Protein AF-A0A399FA58-F1 (afdb_monomer_lite)

Radius of gyration: 13.39 Å; chains: 1; bounding box: 32×19×40 Å

InterPro domains:
  IPR011990 Tetratricopeptide-like helical domain superfamily [G3DSA:1.25.40.10] (1-65)
  IPR011990 Tetratricopeptide-like helical domain superfamily [SSF48452] (5-61)
  IPR019734 Tetratricopeptide repeat [PS50005] (16-49)

Organism: NCBI:txid1227551

Structure (mmCIF, N/CA/C/O backbone):
data_AF-A0A399FA58-F1
#
_entry.id   AF-A0A399FA58-F1
#
loop_
_atom_site.group_PDB
_atom_site.id
_atom_site.type_symbol
_atom_site.label_atom_id
_atom_site.label_alt_id
_atom_site.label_comp_id
_atom_site.label_asym_id
_atom_site.label_entity_id
_atom_site.label_seq_id
_atom_site.pdbx_PDB_ins_code
_atom_site.Cartn_x
_atom_site.Cartn_y
_atom_site.Cartn_z
_atom_site.occupancy
_atom_site.B_iso_or_equiv
_atom_site.auth_seq_id
_atom_site.auth_comp_id
_atom_site.auth_asym_id
_atom_site.auth_atom_id
_atom_site.pdbx_PDB_model_num
ATOM 1 N N . MET A 1 1 ? 25.046 -8.577 -22.825 1.00 53.25 1 MET A N 1
ATOM 2 C CA . MET A 1 1 ? 23.665 -8.964 -22.449 1.00 53.25 1 MET A CA 1
ATOM 3 C C . MET A 1 1 ? 23.251 -8.573 -21.023 1.00 53.25 1 MET A C 1
ATOM 5 O O . MET A 1 1 ? 22.071 -8.681 -20.739 1.00 53.25 1 MET A O 1
ATOM 9 N N . LEU A 1 2 ? 24.138 -8.075 -20.144 1.00 56.59 2 LEU A N 1
ATOM 10 C CA . LEU A 1 2 ? 23.768 -7.737 -18.753 1.00 56.59 2 LEU A CA 1
ATOM 11 C C . LEU A 1 2 ? 23.142 -6.334 -18.574 1.00 56.59 2 LEU A C 1
ATOM 13 O O . LEU A 1 2 ? 22.253 -6.168 -17.752 1.00 56.59 2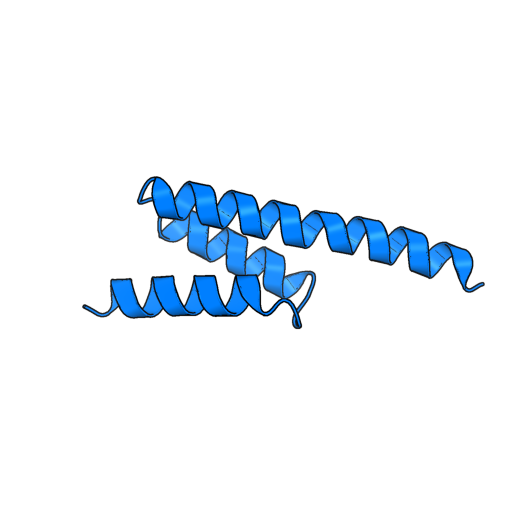 LEU A O 1
ATOM 17 N N . ALA A 1 3 ? 23.498 -5.352 -19.410 1.00 55.44 3 ALA A N 1
ATOM 18 C CA . ALA A 1 3 ? 23.065 -3.957 -19.229 1.00 55.44 3 ALA A CA 1
ATOM 19 C C . ALA A 1 3 ? 21.555 -3.689 -19.440 1.00 55.44 3 ALA A C 1
ATOM 21 O O . ALA A 1 3 ? 21.020 -2.717 -18.913 1.00 55.44 3 ALA A O 1
ATOM 22 N N . LEU A 1 4 ? 20.845 -4.536 -20.199 1.00 59.97 4 LEU A N 1
ATOM 23 C CA . LEU A 1 4 ? 19.390 -4.404 -20.389 1.00 59.97 4 LEU A CA 1
ATOM 24 C C . LEU A 1 4 ? 18.601 -4.889 -19.165 1.00 59.97 4 LEU A C 1
ATOM 26 O O . LEU A 1 4 ? 17.532 -4.357 -18.868 1.00 59.97 4 LEU A O 1
ATOM 30 N N . VAL A 1 5 ? 19.140 -5.882 -18.451 1.00 57.19 5 VAL A N 1
ATOM 31 C CA . VAL A 1 5 ? 18.481 -6.497 -17.294 1.00 57.19 5 VAL A CA 1
ATOM 32 C C . VAL A 1 5 ? 18.501 -5.535 -16.105 1.00 57.19 5 VAL A C 1
ATOM 34 O O . VAL A 1 5 ? 17.483 -5.388 -15.434 1.00 57.19 5 VAL A O 1
ATOM 37 N N . ASP A 1 6 ? 19.597 -4.793 -15.917 1.00 58.69 6 ASP A N 1
ATOM 38 C CA . ASP A 1 6 ? 19.715 -3.790 -14.852 1.00 58.69 6 ASP A CA 1
ATOM 39 C C . ASP A 1 6 ? 18.715 -2.638 -15.016 1.00 58.69 6 ASP A C 1
ATOM 41 O O . ASP A 1 6 ? 18.089 -2.220 -14.044 1.00 58.69 6 ASP A O 1
ATOM 45 N N . ASN A 1 7 ? 18.489 -2.152 -16.243 1.00 59.06 7 ASN A N 1
ATOM 46 C CA . ASN A 1 7 ? 17.531 -1.067 -16.484 1.00 59.06 7 ASN A CA 1
ATOM 47 C C . ASN A 1 7 ? 16.074 -1.518 -16.276 1.00 59.06 7 ASN A C 1
ATOM 49 O O . ASN A 1 7 ? 15.281 -0.800 -15.663 1.00 59.06 7 ASN A O 1
ATOM 53 N N . ALA A 1 8 ? 15.733 -2.727 -16.733 1.00 58.94 8 ALA A N 1
ATOM 54 C CA . ALA A 1 8 ? 14.405 -3.305 -16.538 1.00 58.94 8 ALA A CA 1
ATOM 55 C C . ALA A 1 8 ? 14.119 -3.594 -15.052 1.00 58.94 8 ALA A C 1
ATOM 57 O O . ALA A 1 8 ? 13.034 -3.282 -14.560 1.00 58.94 8 ALA A O 1
ATOM 58 N N . LEU A 1 9 ? 15.111 -4.113 -14.319 1.00 61.09 9 LEU A N 1
ATOM 59 C CA . LEU A 1 9 ? 15.031 -4.311 -12.871 1.00 61.09 9 LEU A CA 1
ATOM 60 C C . LEU A 1 9 ? 14.968 -2.987 -12.103 1.00 61.09 9 LEU A C 1
ATOM 62 O O . LEU A 1 9 ? 14.296 -2.928 -11.079 1.00 61.09 9 LEU A O 1
ATOM 66 N N . SER A 1 10 ? 15.627 -1.926 -12.579 1.00 61.38 10 SER A N 1
ATOM 67 C CA . SER A 1 10 ? 15.579 -0.612 -11.927 1.00 61.38 10 SER A CA 1
ATOM 68 C C . SER A 1 10 ? 14.194 0.029 -12.033 1.00 61.38 10 SER A C 1
ATOM 70 O O . SER A 1 10 ? 13.690 0.555 -11.050 1.00 61.38 10 SER A O 1
ATOM 72 N N . ARG A 1 11 ? 13.523 -0.084 -13.186 1.00 61.69 11 ARG A N 1
ATOM 73 C CA . ARG A 1 11 ? 12.136 0.398 -13.324 1.00 61.69 11 ARG A CA 1
ATOM 74 C C . ARG A 1 11 ? 11.138 -0.436 -12.536 1.00 61.69 11 ARG A C 1
ATOM 76 O O . ARG A 1 11 ? 10.161 0.106 -12.031 1.00 61.69 11 ARG A O 1
ATOM 83 N N . ALA A 1 12 ? 11.374 -1.745 -12.442 1.00 60.50 12 ALA A N 1
ATOM 84 C CA . ALA A 1 12 ? 10.602 -2.588 -11.540 1.00 60.50 12 ALA A CA 1
ATOM 85 C C . ALA A 1 12 ? 10.795 -2.127 -10.086 1.00 60.50 12 ALA A C 1
ATOM 87 O O . ALA A 1 12 ? 9.789 -1.958 -9.400 1.00 60.50 12 ALA A O 1
ATOM 88 N N . LYS A 1 13 ? 12.047 -1.804 -9.702 1.00 66.56 13 LYS A N 1
ATOM 89 C CA . LYS A 1 13 ? 12.414 -1.270 -8.382 1.00 66.56 13 LYS A CA 1
ATOM 90 C C . LYS A 1 13 ? 11.612 -0.030 -7.983 1.00 66.56 13 LYS A C 1
ATOM 92 O O . LYS A 1 13 ? 11.017 0.035 -6.910 1.00 66.56 13 LYS A O 1
ATOM 97 N N . ASP A 1 14 ? 11.534 0.934 -8.888 1.00 79.81 14 ASP A N 1
ATOM 98 C CA . ASP A 1 14 ? 10.813 2.184 -8.630 1.00 79.81 14 ASP A CA 1
ATOM 99 C C . ASP A 1 14 ? 9.291 1.965 -8.548 1.00 79.81 14 ASP A C 1
ATOM 101 O O . ASP A 1 14 ? 8.558 2.697 -7.870 1.00 79.81 14 ASP A O 1
ATOM 105 N N . LEU A 1 15 ? 8.793 0.929 -9.230 1.00 85.94 15 LEU A N 1
ATOM 106 C CA . LEU A 1 15 ? 7.375 0.613 -9.262 1.00 85.94 15 LEU A CA 1
ATOM 107 C C . LEU A 1 15 ? 6.908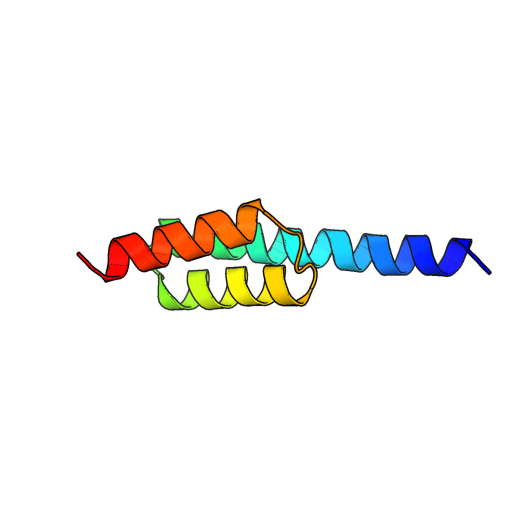 -0.004 -7.937 1.00 85.94 15 LEU A C 1
ATOM 109 O O . LEU A 1 15 ? 5.861 0.410 -7.435 1.00 85.94 15 LEU A O 1
ATOM 113 N N . GLU A 1 16 ? 7.663 -0.930 -7.324 1.00 91.38 16 GLU A N 1
ATOM 114 C CA . GLU A 1 16 ? 7.269 -1.456 -6.007 1.00 91.38 16 GLU A CA 1
ATOM 115 C C . GLU A 1 16 ? 7.229 -0.370 -4.933 1.00 91.38 16 GLU A C 1
ATOM 117 O O . GLU A 1 16 ? 6.320 -0.355 -4.099 1.00 91.38 16 GLU A O 1
ATOM 122 N N . GLU A 1 17 ? 8.186 0.554 -4.979 1.00 91.75 17 GLU A N 1
ATOM 123 C CA . GLU A 1 17 ? 8.322 1.621 -3.999 1.00 91.75 17 GLU A CA 1
ATOM 124 C C . GLU A 1 17 ? 7.175 2.625 -4.144 1.00 91.75 17 GLU A C 1
ATOM 126 O O . GLU A 1 17 ? 6.570 3.037 -3.153 1.00 91.75 17 GLU A O 1
ATOM 131 N N . SER A 1 18 ? 6.766 2.911 -5.383 1.00 93.88 18 SER A N 1
ATOM 132 C CA . SER A 1 18 ? 5.580 3.721 -5.677 1.00 93.88 18 SER A CA 1
ATOM 133 C C . SER A 1 18 ? 4.302 3.127 -5.071 1.00 93.88 18 SER A C 1
ATOM 135 O O . SER A 1 18 ? 3.524 3.841 -4.429 1.00 93.88 18 SER A O 1
ATOM 137 N N . TYR A 1 19 ? 4.083 1.814 -5.219 1.00 95.75 19 TYR A N 1
ATOM 138 C CA . TYR A 1 19 ? 2.941 1.140 -4.591 1.00 95.75 19 TYR A CA 1
ATOM 139 C C . TYR A 1 19 ? 3.050 1.142 -3.062 1.00 95.75 19 TYR A C 1
ATOM 141 O O . TYR A 1 19 ? 2.053 1.383 -2.385 1.00 95.75 19 TYR A O 1
ATOM 149 N N . TYR A 1 20 ? 4.242 0.947 -2.495 1.00 96.38 20 TYR A N 1
ATOM 150 C CA . TYR A 1 20 ? 4.441 1.039 -1.048 1.00 96.38 20 TYR A CA 1
ATOM 151 C C . TYR A 1 20 ? 4.073 2.425 -0.497 1.00 96.38 20 TYR A C 1
ATOM 153 O O . TYR A 1 20 ? 3.286 2.525 0.450 1.00 96.38 20 TYR A O 1
ATOM 161 N N . TRP A 1 21 ? 4.561 3.506 -1.107 1.00 96.19 21 TRP A N 1
ATOM 162 C CA . TRP A 1 21 ? 4.253 4.863 -0.649 1.00 96.19 21 TRP A CA 1
ATOM 163 C C . TRP A 1 21 ? 2.774 5.217 -0.810 1.00 96.19 21 TRP A C 1
ATOM 165 O O . TRP A 1 21 ? 2.183 5.807 0.100 1.00 96.19 21 TRP A O 1
ATOM 175 N N . ARG A 1 22 ? 2.136 4.785 -1.905 1.00 96.00 22 ARG A N 1
ATOM 176 C CA . ARG A 1 22 ? 0.687 4.947 -2.085 1.00 96.00 22 ARG A CA 1
ATOM 177 C C . ARG A 1 22 ? -0.102 4.194 -1.015 1.00 96.00 22 ARG A C 1
ATOM 179 O O . ARG A 1 22 ? -0.978 4.780 -0.380 1.00 96.00 22 ARG A O 1
ATOM 186 N N . GLY A 1 23 ? 0.280 2.952 -0.721 1.00 96.81 23 GLY A N 1
ATOM 187 C CA . GLY A 1 23 ? -0.350 2.157 0.327 1.00 96.81 23 GLY A CA 1
ATOM 188 C C . GLY A 1 23 ? -0.202 2.786 1.714 1.00 96.81 23 GLY A C 1
ATOM 189 O O . GLY A 1 23 ? -1.158 2.818 2.491 1.00 96.81 23 GLY A O 1
ATOM 190 N N . LYS A 1 24 ? 0.964 3.371 2.016 1.00 96.69 24 LYS A N 1
ATOM 191 C CA . LYS A 1 24 ? 1.201 4.147 3.244 1.00 96.69 24 LYS A CA 1
ATOM 192 C C . LYS A 1 24 ? 0.286 5.367 3.338 1.00 96.69 24 LYS A C 1
ATOM 194 O O . LYS A 1 24 ? -0.287 5.593 4.405 1.00 96.69 24 LYS A O 1
ATOM 199 N N . ALA A 1 25 ? 0.121 6.115 2.248 1.00 96.94 25 ALA A N 1
ATOM 200 C CA . ALA A 1 25 ? -0.788 7.256 2.197 1.00 96.94 25 ALA A CA 1
ATOM 201 C C . ALA A 1 25 ? -2.249 6.820 2.401 1.00 96.94 25 ALA A C 1
ATOM 203 O O . ALA A 1 25 ? -2.937 7.351 3.271 1.00 96.94 25 ALA A O 1
ATOM 204 N N . SER A 1 26 ? -2.705 5.780 1.698 1.00 96.75 26 SER A N 1
ATOM 205 C CA . SER A 1 26 ? -4.045 5.213 1.890 1.00 96.75 26 SER A CA 1
ATOM 206 C C . SER A 1 26 ? -4.268 4.704 3.317 1.00 96.75 26 SER A C 1
ATOM 208 O O . SER A 1 26 ? -5.347 4.898 3.872 1.00 96.75 26 SER A O 1
ATOM 210 N N . ALA A 1 27 ? -3.258 4.102 3.955 1.00 94.81 27 ALA A N 1
ATOM 211 C CA . ALA A 1 27 ? -3.356 3.666 5.347 1.00 94.81 27 ALA A CA 1
ATOM 212 C C . ALA A 1 27 ? -3.521 4.854 6.308 1.00 94.81 27 ALA A C 1
ATOM 214 O O . ALA A 1 27 ? -4.304 4.761 7.253 1.00 94.81 27 ALA A O 1
ATOM 215 N N . ALA A 1 28 ? -2.819 5.965 6.058 1.00 94.50 28 ALA A N 1
ATOM 216 C CA . ALA A 1 28 ? -2.954 7.198 6.833 1.00 94.50 28 ALA A CA 1
ATOM 217 C C . ALA A 1 28 ? -4.337 7.849 6.659 1.00 94.50 28 ALA A C 1
ATOM 219 O O . ALA A 1 28 ? -4.873 8.411 7.608 1.00 94.50 28 ALA A O 1
ATOM 220 N N . LEU A 1 29 ? -4.949 7.698 5.481 1.00 95.38 29 LEU A N 1
ATOM 221 C CA . LEU A 1 29 ? -6.317 8.139 5.188 1.00 95.38 29 LEU A CA 1
ATOM 222 C C . LEU A 1 29 ? -7.404 7.184 5.721 1.00 95.38 29 LEU A C 1
ATOM 224 O O . LEU A 1 29 ? -8.583 7.377 5.435 1.00 95.38 29 LEU A O 1
ATOM 228 N N . GLY A 1 30 ? -7.038 6.117 6.441 1.00 93.56 30 GLY A N 1
ATOM 229 C CA . GLY A 1 30 ? -7.985 5.105 6.926 1.00 93.56 30 GLY A CA 1
ATOM 230 C C . GLY A 1 30 ? -8.530 4.174 5.834 1.00 93.56 30 GLY A C 1
ATOM 23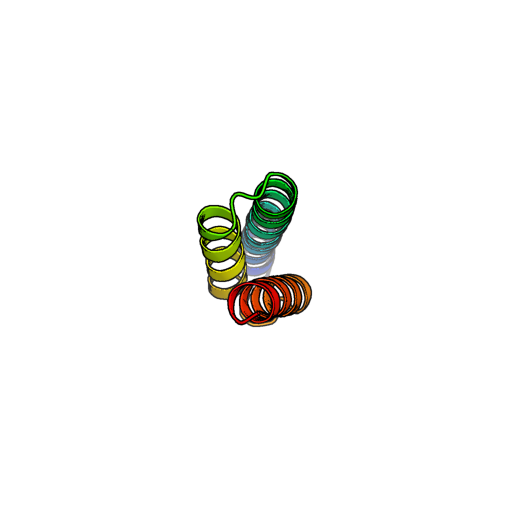1 O O . GLY A 1 30 ? -9.375 3.321 6.099 1.00 93.56 30 GLY A O 1
ATOM 232 N N . GLN A 1 31 ? -8.025 4.271 4.603 1.00 95.56 31 GLN A N 1
ATOM 233 C CA . GLN A 1 31 ? -8.424 3.441 3.467 1.00 95.56 31 GLN A CA 1
ATOM 234 C C . GLN A 1 31 ? -7.713 2.079 3.510 1.00 95.56 31 GLN A C 1
ATOM 236 O O . GLN A 1 31 ? -6.947 1.711 2.616 1.00 95.56 31 GLN A O 1
ATOM 241 N N . THR A 1 32 ? -7.966 1.295 4.559 1.00 93.88 32 THR A N 1
ATOM 242 C CA . THR A 1 32 ? -7.248 0.041 4.848 1.00 93.88 32 THR A CA 1
ATOM 243 C C . THR A 1 32 ? -7.291 -0.976 3.702 1.00 93.88 32 THR A C 1
ATOM 245 O O . THR A 1 32 ? -6.310 -1.683 3.475 1.00 93.88 32 THR A O 1
ATOM 248 N N . ARG A 1 33 ? -8.405 -1.062 2.960 1.00 94.44 33 ARG A N 1
ATOM 249 C CA . ARG A 1 33 ? -8.530 -1.974 1.806 1.00 94.44 33 ARG A CA 1
ATOM 250 C C . ARG A 1 33 ? -7.611 -1.570 0.651 1.00 94.44 33 ARG A C 1
ATOM 252 O O . ARG A 1 33 ? -6.921 -2.431 0.115 1.00 94.44 33 ARG A O 1
ATOM 259 N N . ALA A 1 34 ? -7.573 -0.279 0.315 1.00 94.94 34 ALA A N 1
ATOM 260 C CA . ALA A 1 34 ? -6.706 0.249 -0.739 1.00 94.94 34 ALA A CA 1
ATOM 261 C C . ALA A 1 34 ? -5.228 0.082 -0.361 1.00 94.94 34 ALA A C 1
ATOM 263 O O . ALA A 1 34 ? -4.449 -0.479 -1.125 1.00 94.94 34 ALA A O 1
ATOM 264 N N . ALA A 1 35 ? -4.881 0.429 0.882 1.00 96.81 35 ALA A N 1
ATOM 265 C CA . ALA A 1 35 ? -3.532 0.259 1.406 1.00 96.81 35 ALA A CA 1
ATOM 266 C C . ALA A 1 35 ? -3.039 -1.194 1.335 1.00 96.81 35 ALA A C 1
ATOM 268 O O . ALA A 1 35 ? -1.906 -1.465 0.944 1.00 96.81 35 ALA A O 1
ATOM 269 N N . ARG A 1 36 ? -3.913 -2.150 1.671 1.00 96.44 36 ARG A N 1
ATOM 270 C CA . ARG A 1 36 ? -3.613 -3.582 1.579 1.00 96.44 36 ARG A CA 1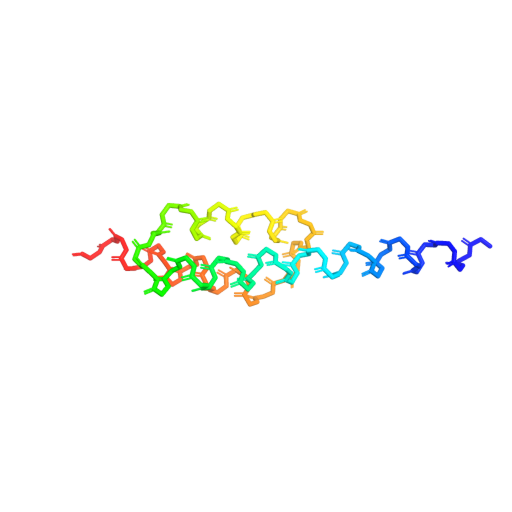
ATOM 271 C C . ARG A 1 36 ? -3.299 -4.013 0.146 1.00 96.44 36 ARG A C 1
ATOM 273 O O . ARG A 1 36 ? -2.315 -4.720 -0.055 1.00 96.44 36 ARG A O 1
ATOM 280 N N . ALA A 1 37 ? -4.126 -3.610 -0.818 1.00 96.81 37 ALA A N 1
ATOM 281 C CA . ALA A 1 37 ? -3.939 -3.959 -2.226 1.00 96.81 37 ALA A CA 1
ATOM 282 C C . ALA A 1 37 ? -2.614 -3.405 -2.776 1.00 96.81 37 ALA A C 1
ATOM 284 O O . ALA A 1 37 ? -1.895 -4.092 -3.506 1.00 96.81 37 ALA A O 1
ATOM 285 N N . ASP A 1 38 ? -2.254 -2.195 -2.360 1.00 97.44 38 ASP A N 1
ATOM 286 C CA . ASP A 1 38 ? -1.006 -1.544 -2.742 1.00 97.44 38 ASP A CA 1
ATOM 287 C C . ASP A 1 38 ? 0.222 -2.267 -2.183 1.00 97.44 38 ASP A C 1
ATOM 289 O O . ASP A 1 38 ? 1.129 -2.613 -2.939 1.00 97.44 38 ASP A O 1
ATOM 293 N N . PHE A 1 39 ? 0.223 -2.612 -0.892 1.00 96.50 39 PHE A N 1
ATOM 294 C CA . PHE A 1 39 ? 1.318 -3.393 -0.309 1.00 96.50 39 PHE A CA 1
ATOM 295 C C . PHE A 1 39 ? 1.444 -4.790 -0.926 1.00 96.50 39 PHE A C 1
ATOM 297 O O . PHE A 1 39 ? 2.555 -5.262 -1.158 1.00 96.50 39 PHE A O 1
ATOM 304 N N . GLN A 1 40 ? 0.328 -5.448 -1.248 1.00 96.31 40 GLN A N 1
ATOM 305 C CA . GLN A 1 40 ? 0.351 -6.731 -1.959 1.00 96.31 40 GLN A CA 1
ATOM 306 C C . GLN A 1 40 ? 0.934 -6.601 -3.371 1.00 96.31 40 GLN A C 1
ATOM 308 O O . GLN A 1 40 ? 1.654 -7.492 -3.821 1.00 96.31 40 GLN A O 1
ATOM 313 N N . THR A 1 41 ? 0.658 -5.493 -4.062 1.00 95.19 41 THR A N 1
ATOM 314 C CA . THR A 1 41 ? 1.219 -5.224 -5.391 1.00 95.19 41 THR A CA 1
ATOM 315 C C . THR A 1 41 ? 2.724 -4.979 -5.310 1.00 95.19 41 THR A C 1
ATOM 317 O O . THR A 1 41 ? 3.476 -5.587 -6.070 1.00 95.19 41 THR A O 1
ATOM 320 N N . ALA A 1 42 ? 3.178 -4.189 -4.333 1.00 95.12 42 ALA A N 1
ATOM 321 C CA . ALA A 1 42 ? 4.600 -3.974 -4.070 1.00 95.12 42 ALA A CA 1
ATOM 322 C C . ALA A 1 42 ? 5.341 -5.301 -3.806 1.00 95.12 42 ALA A C 1
ATOM 324 O O . ALA A 1 42 ? 6.400 -5.548 -4.377 1.00 95.12 42 ALA A O 1
ATOM 325 N N . LEU A 1 43 ? 4.740 -6.207 -3.027 1.00 94.69 43 LEU A N 1
ATOM 326 C CA . LEU A 1 43 ? 5.297 -7.540 -2.760 1.00 94.69 43 LEU A CA 1
ATOM 327 C C . LEU A 1 43 ? 5.247 -8.486 -3.966 1.00 94.69 43 LEU A C 1
ATOM 329 O O . LEU A 1 43 ? 6.103 -9.355 -4.092 1.00 94.69 43 LEU A O 1
ATOM 333 N N . ARG A 1 44 ? 4.273 -8.337 -4.870 1.00 93.62 44 ARG A N 1
ATOM 334 C CA . ARG A 1 44 ? 4.258 -9.086 -6.137 1.00 93.62 44 ARG A CA 1
ATOM 335 C C . ARG A 1 44 ? 5.393 -8.666 -7.066 1.00 93.62 44 ARG A C 1
ATOM 337 O O . ARG A 1 44 ? 5.932 -9.519 -7.762 1.00 93.62 44 ARG A O 1
ATOM 344 N N . LEU A 1 45 ? 5.715 -7.373 -7.097 1.00 90.81 45 LEU A N 1
ATOM 345 C CA . LEU A 1 45 ? 6.810 -6.827 -7.902 1.00 90.81 45 LEU A CA 1
ATOM 346 C C . LEU A 1 45 ? 8.170 -7.175 -7.293 1.00 90.81 45 LEU A C 1
ATOM 348 O O . LEU A 1 45 ? 9.081 -7.589 -8.006 1.00 90.81 45 LEU A O 1
ATOM 352 N N . LYS A 1 46 ? 8.272 -7.098 -5.963 1.00 89.88 46 LYS A N 1
ATOM 353 C CA . LYS A 1 46 ? 9.462 -7.475 -5.207 1.00 89.88 46 LYS A CA 1
ATOM 354 C C . LYS A 1 46 ? 9.081 -8.253 -3.949 1.00 89.88 46 LYS A C 1
ATOM 356 O O . LYS A 1 46 ? 8.848 -7.663 -2.892 1.00 89.88 46 LYS A O 1
ATOM 361 N N . PRO A 1 47 ? 9.103 -9.594 -4.021 1.00 91.38 47 PRO A N 1
ATOM 362 C CA . PRO A 1 47 ? 8.789 -10.451 -2.877 1.00 91.38 47 PRO A CA 1
ATOM 363 C C . PRO A 1 47 ? 9.702 -10.22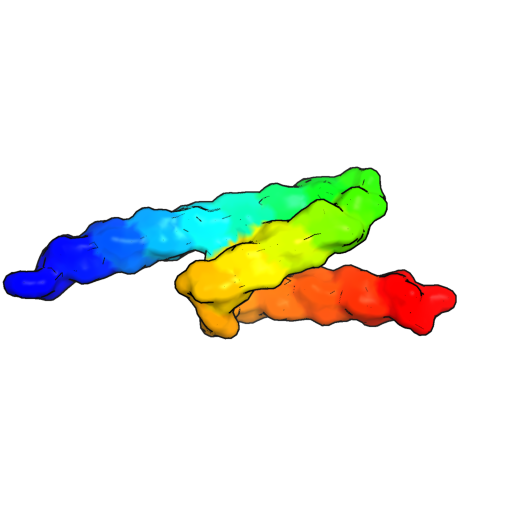8 -1.666 1.00 91.38 47 PRO A C 1
ATOM 365 O O . PRO A 1 47 ? 9.314 -10.502 -0.534 1.00 91.38 47 PRO A O 1
ATOM 368 N N . SER A 1 48 ? 10.912 -9.707 -1.888 1.00 91.75 48 SER A N 1
ATOM 369 C CA . SER A 1 48 ? 11.879 -9.372 -0.841 1.00 91.75 48 SER A CA 1
ATOM 370 C C . SER A 1 48 ? 11.702 -7.968 -0.243 1.00 91.75 48 SER A C 1
ATOM 372 O O . SER A 1 48 ? 12.546 -7.545 0.549 1.00 91.75 48 SER A O 1
ATOM 374 N N . TYR A 1 49 ? 10.639 -7.231 -0.594 1.00 93.62 49 TYR A N 1
ATOM 375 C CA . TYR A 1 49 ? 10.418 -5.870 -0.106 1.00 93.62 49 TYR A CA 1
ATOM 376 C C . TYR A 1 49 ? 9.883 -5.867 1.333 1.00 93.62 49 TYR A C 1
ATOM 378 O O . TYR A 1 49 ? 8.678 -5.943 1.590 1.00 93.62 49 TYR A O 1
ATOM 386 N N . ARG A 1 50 ? 10.809 -5.818 2.293 1.00 95.50 50 ARG A N 1
ATOM 387 C CA . ARG A 1 50 ? 10.533 -5.993 3.727 1.00 95.50 50 ARG A CA 1
ATOM 388 C C . ARG A 1 50 ? 9.571 -4.942 4.273 1.00 95.50 50 ARG A C 1
ATOM 390 O O . ARG A 1 50 ? 8.688 -5.278 5.057 1.00 95.50 50 ARG A O 1
ATOM 397 N N . GLU A 1 51 ? 9.706 -3.703 3.828 1.00 94.44 51 GLU A N 1
ATOM 398 C CA . GLU A 1 51 ? 8.909 -2.559 4.259 1.00 94.44 51 GLU A CA 1
ATOM 399 C C . GLU A 1 51 ? 7.429 -2.745 3.896 1.00 94.44 51 GLU A C 1
ATOM 401 O O . GLU A 1 51 ? 6.547 -2.545 4.736 1.00 94.44 51 GLU A O 1
ATOM 406 N N . ALA A 1 52 ? 7.143 -3.219 2.677 1.00 95.81 52 ALA A N 1
ATOM 407 C CA . ALA A 1 52 ? 5.783 -3.534 2.247 1.00 95.81 52 ALA A CA 1
ATOM 408 C C . ALA A 1 52 ? 5.186 -4.717 3.032 1.00 95.81 52 ALA A C 1
ATOM 410 O O . ALA A 1 52 ? 4.016 -4.669 3.420 1.00 95.81 52 ALA A O 1
ATOM 411 N N . ALA A 1 53 ? 5.986 -5.748 3.332 1.00 96.44 53 ALA A N 1
ATOM 412 C CA . ALA A 1 53 ? 5.550 -6.888 4.144 1.00 96.44 53 ALA A CA 1
ATOM 413 C C . ALA A 1 53 ? 5.192 -6.473 5.577 1.00 96.44 53 ALA A C 1
ATOM 415 O O . ALA A 1 53 ? 4.125 -6.832 6.080 1.00 96.44 53 ALA A O 1
ATOM 416 N N . GLN A 1 54 ? 6.042 -5.668 6.215 1.00 97.19 54 GLN A N 1
ATOM 417 C CA . GLN A 1 54 ? 5.796 -5.143 7.558 1.00 97.19 54 GLN A CA 1
ATOM 418 C C . GLN A 1 54 ? 4.548 -4.257 7.600 1.00 97.19 54 GLN A C 1
ATOM 420 O O . GLN A 1 54 ? 3.718 -4.393 8.501 1.00 97.19 54 GLN A O 1
ATOM 425 N N . ALA A 1 55 ? 4.373 -3.379 6.609 1.00 95.50 55 ALA A N 1
ATOM 426 C CA . ALA A 1 55 ? 3.201 -2.515 6.531 1.00 95.50 55 ALA A CA 1
ATOM 427 C C . ALA A 1 55 ? 1.900 -3.318 6.347 1.00 95.50 55 ALA A C 1
ATOM 429 O O . ALA A 1 55 ? 0.890 -3.022 6.991 1.00 95.50 55 ALA A O 1
ATOM 430 N N . LEU A 1 56 ? 1.932 -4.380 5.534 1.00 95.25 56 LEU A N 1
ATOM 431 C CA . LEU A 1 56 ? 0.805 -5.293 5.356 1.00 95.25 56 LEU A CA 1
ATOM 432 C C . LEU A 1 56 ? 0.455 -6.041 6.653 1.00 95.25 56 LEU A C 1
ATOM 434 O O . LEU A 1 56 ? -0.720 -6.106 7.018 1.00 95.25 56 LEU A O 1
ATOM 438 N N . GLN A 1 57 ? 1.453 -6.563 7.371 1.00 95.44 57 GLN A N 1
ATOM 439 C CA . GLN A 1 57 ? 1.248 -7.224 8.665 1.00 95.44 57 GLN A C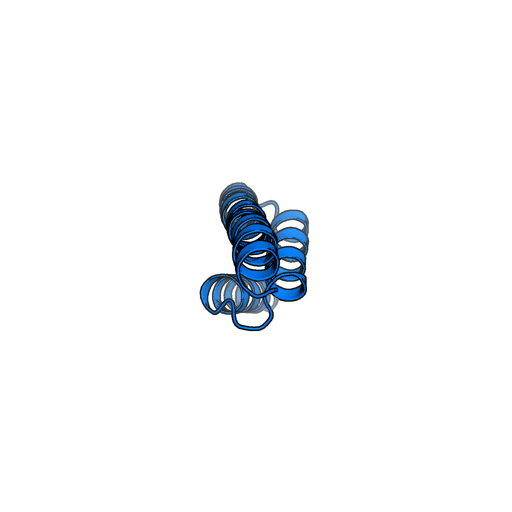A 1
ATOM 440 C C . GLN A 1 57 ? 0.666 -6.265 9.712 1.00 95.44 57 GLN A C 1
ATOM 442 O O . GLN A 1 57 ? -0.285 -6.618 10.409 1.00 95.44 57 GLN A O 1
ATOM 447 N N . ALA A 1 58 ? 1.171 -5.031 9.786 1.00 93.44 58 ALA A N 1
ATOM 448 C CA . ALA A 1 58 ? 0.656 -4.015 10.703 1.00 93.44 58 ALA A CA 1
ATOM 449 C C . ALA A 1 58 ? -0.819 -3.672 10.425 1.00 93.44 58 ALA A C 1
ATOM 451 O O . ALA A 1 58 ? -1.607 -3.499 11.358 1.00 93.44 58 ALA A O 1
ATOM 452 N N . LEU A 1 59 ? -1.215 -3.616 9.147 1.00 91.56 59 LEU A N 1
ATOM 453 C CA . LEU A 1 59 ? -2.616 -3.434 8.759 1.00 91.56 59 LEU A CA 1
ATOM 454 C C . LEU A 1 59 ? -3.503 -4.614 9.171 1.00 91.56 59 LEU A C 1
ATOM 456 O O . LEU A 1 59 ? -4.645 -4.398 9.572 1.00 91.56 59 LEU A O 1
ATOM 460 N N . GLN A 1 60 ? -3.008 -5.847 9.059 1.00 88.06 60 GLN A N 1
ATOM 461 C CA . GLN A 1 60 ? -3.753 -7.042 9.464 1.00 88.06 60 GLN A CA 1
ATOM 462 C C . GLN A 1 60 ? -3.926 -7.096 10.982 1.00 88.06 60 GLN A C 1
ATOM 464 O O . GLN A 1 60 ? -5.041 -7.274 11.454 1.00 88.06 60 GLN A O 1
ATOM 469 N N . ALA A 1 61 ? -2.861 -6.834 11.742 1.00 87.12 61 ALA A N 1
ATOM 470 C CA . ALA A 1 61 ? -2.909 -6.807 13.203 1.00 87.12 61 ALA A CA 1
ATOM 471 C C . ALA A 1 61 ? -3.889 -5.754 13.753 1.00 87.12 61 ALA A C 1
ATOM 473 O O . ALA A 1 61 ? -4.489 -5.963 14.805 1.00 87.12 61 ALA A O 1
ATOM 474 N N . ARG A 1 62 ? -4.068 -4.630 13.044 1.00 77.31 62 ARG A N 1
ATOM 475 C CA . ARG A 1 62 ? -5.069 -3.603 13.376 1.00 77.31 62 ARG A CA 1
ATOM 476 C C . ARG A 1 62 ? -6.503 -3.993 13.024 1.00 77.31 62 ARG A C 1
ATOM 478 O O . ARG A 1 62 ? -7.408 -3.468 13.650 1.00 77.31 62 ARG A O 1
ATOM 485 N N . ALA A 1 63 ? -6.710 -4.850 12.027 1.00 70.56 63 ALA A N 1
ATOM 486 C CA . ALA A 1 63 ? -8.045 -5.288 11.616 1.00 70.56 63 ALA A CA 1
ATOM 487 C C . ALA A 1 63 ? -8.596 -6.436 12.483 1.00 70.56 63 ALA A C 1
ATOM 489 O O . ALA A 1 63 ? -9.792 -6.700 12.441 1.00 70.56 63 ALA A O 1
ATOM 490 N N . SER A 1 64 ? -7.724 -7.121 13.227 1.00 61.84 64 SER A N 1
ATOM 491 C CA . SER A 1 64 ? -8.068 -8.236 14.121 1.00 61.84 64 SER A CA 1
ATOM 492 C C . SER A 1 64 ? -8.337 -7.816 15.575 1.00 61.84 64 SER A C 1
ATOM 494 O O . SER A 1 64 ? -8.481 -8.689 16.427 1.00 61.84 64 SER A O 1
ATOM 496 N N . ARG A 1 65 ? -8.325 -6.512 15.874 1.00 55.06 65 ARG A N 1
ATOM 497 C CA . ARG A 1 65 ? -8.636 -5.930 17.189 1.00 55.06 65 ARG A CA 1
ATOM 498 C C . ARG A 1 65 ? -9.974 -5.216 17.127 1.00 55.06 65 ARG A C 1
ATOM 500 O O . ARG A 1 65 ? -10.667 -5.243 18.162 1.00 55.06 65 ARG A O 1
#

pLDDT: mean 85.36, std 15.14, range [53.25, 97.44]

Sequence (65 aa):
MLALVDNALSRAKDLEESYYWRGKASAALGQTRAARADFQTALRLKPSYREAAQALQALQARASR

Secondary structure (DSSP, 8-state):
--HHHHHHHHHHHHHHHHHHHHHHHHHHTT-HHHHHHHHHHHHHH-TT-HHHHHHHHHHHHHHT-

Foldseek 3Di:
DVPVVVVVLVVLVVQLVVLQVVLVVCVVVVVLVSSLVSLVVSCVSPVPPVSSVVSNVVSVVVVVD